Protein AF-A0A944T0Q7-F1 (afdb_monomer_lite)

Structure (mmCIF, N/CA/C/O backbone):
data_AF-A0A944T0Q7-F1
#
_entry.id   AF-A0A944T0Q7-F1
#
loop_
_atom_site.group_PDB
_atom_site.id
_atom_site.type_symbol
_atom_site.label_atom_id
_atom_site.label_alt_id
_atom_site.label_comp_id
_atom_site.label_asym_id
_atom_site.label_entity_id
_atom_site.label_seq_id
_atom_site.pdbx_PDB_ins_code
_atom_site.Cartn_x
_atom_site.Cartn_y
_atom_site.Cartn_z
_atom_site.occupancy
_atom_site.B_iso_or_equiv
_atom_site.auth_seq_id
_atom_site.auth_comp_id
_atom_site.auth_asym_id
_atom_site.auth_atom_id
_atom_site.pdbx_PDB_model_num
ATOM 1 N N . MET A 1 1 ? 83.595 -17.397 -26.410 1.00 48.62 1 MET A N 1
ATOM 2 C CA . MET A 1 1 ? 82.614 -16.304 -26.219 1.00 48.62 1 MET A CA 1
ATOM 3 C C . MET A 1 1 ? 81.218 -16.903 -26.305 1.00 48.62 1 MET A C 1
ATOM 5 O O . MET A 1 1 ? 80.927 -17.501 -27.337 1.00 48.62 1 MET A O 1
ATOM 9 N N . PRO A 1 2 ? 80.392 -16.837 -25.248 1.00 45.91 2 PRO A N 1
ATOM 10 C CA . PRO A 1 2 ? 79.022 -17.331 -25.300 1.00 45.91 2 PRO A CA 1
ATOM 11 C C . PRO A 1 2 ? 78.144 -16.308 -26.036 1.00 45.91 2 PRO A C 1
ATOM 13 O O . PRO A 1 2 ? 78.303 -15.101 -25.851 1.00 45.91 2 PRO A O 1
ATOM 16 N N . LYS A 1 3 ? 77.246 -16.779 -26.905 1.00 48.72 3 LYS A N 1
ATOM 17 C CA . LYS A 1 3 ? 76.225 -15.931 -27.532 1.00 48.72 3 LYS A CA 1
ATOM 18 C C . LYS A 1 3 ? 75.189 -15.582 -26.461 1.00 48.72 3 LYS A C 1
ATOM 20 O O . LYS A 1 3 ? 74.617 -16.479 -25.855 1.00 48.72 3 LYS A O 1
ATOM 25 N N . SER A 1 4 ? 75.010 -14.290 -26.201 1.00 51.34 4 SER A N 1
ATOM 26 C CA . SER A 1 4 ? 73.971 -13.767 -25.310 1.00 51.34 4 SER A CA 1
ATOM 27 C C . SER A 1 4 ? 72.595 -14.042 -25.925 1.00 51.34 4 SER A C 1
ATOM 29 O O . SER A 1 4 ? 72.313 -13.567 -27.026 1.00 51.34 4 SER A O 1
ATOM 31 N N . ASP A 1 5 ? 71.771 -14.837 -25.239 1.00 52.72 5 ASP A N 1
ATOM 32 C CA . ASP A 1 5 ? 70.380 -15.125 -25.603 1.00 52.72 5 ASP A CA 1
ATOM 33 C C . ASP A 1 5 ? 69.532 -13.849 -25.485 1.00 52.72 5 ASP A C 1
ATOM 35 O O . ASP A 1 5 ? 69.007 -13.507 -24.425 1.00 52.72 5 ASP A O 1
ATOM 39 N N . GLN A 1 6 ? 69.370 -13.135 -26.601 1.00 53.97 6 GLN A N 1
ATOM 40 C CA . GLN A 1 6 ? 68.514 -11.945 -26.693 1.00 53.97 6 GLN A CA 1
ATOM 41 C C . GLN A 1 6 ? 67.007 -12.260 -26.632 1.00 53.97 6 GLN A C 1
ATOM 43 O O . GLN A 1 6 ? 66.190 -11.345 -26.594 1.00 53.97 6 GLN A O 1
ATOM 48 N N . ASN A 1 7 ? 66.616 -13.535 -26.551 1.00 47.91 7 ASN A N 1
ATOM 49 C CA . ASN A 1 7 ? 65.210 -13.948 -26.508 1.00 47.91 7 ASN A CA 1
ATOM 50 C C . ASN A 1 7 ? 64.547 -13.826 -25.126 1.00 47.91 7 ASN A C 1
ATOM 52 O O . ASN A 1 7 ? 63.371 -14.148 -24.989 1.00 47.91 7 ASN A O 1
ATOM 56 N N . LYS A 1 8 ? 65.260 -13.358 -24.094 1.00 45.41 8 LYS A N 1
ATOM 57 C CA . LYS A 1 8 ? 64.737 -13.314 -22.715 1.00 45.41 8 LYS A CA 1
ATOM 58 C C . LYS A 1 8 ? 64.265 -11.936 -22.236 1.00 45.41 8 LYS A C 1
ATOM 60 O O . LYS A 1 8 ? 64.121 -11.731 -21.036 1.00 45.41 8 LYS A O 1
ATOM 65 N N . LEU A 1 9 ? 64.036 -10.994 -23.154 1.00 49.69 9 LEU A N 1
ATOM 66 C CA . LEU A 1 9 ? 63.671 -9.604 -22.832 1.00 49.69 9 LEU A CA 1
ATOM 67 C C . LEU A 1 9 ? 62.324 -9.148 -23.421 1.00 49.69 9 LEU A C 1
ATOM 69 O O . LEU A 1 9 ? 62.055 -7.953 -23.487 1.00 49.69 9 LEU A O 1
ATOM 73 N N . SER A 1 10 ? 61.458 -10.083 -23.824 1.00 53.88 10 SER A N 1
ATOM 74 C CA . SER A 1 10 ? 60.125 -9.774 -24.364 1.00 53.88 10 SER A CA 1
ATOM 75 C C . SER A 1 10 ? 59.031 -10.622 -23.713 1.00 53.88 10 SER A C 1
ATOM 77 O O . SER A 1 10 ? 58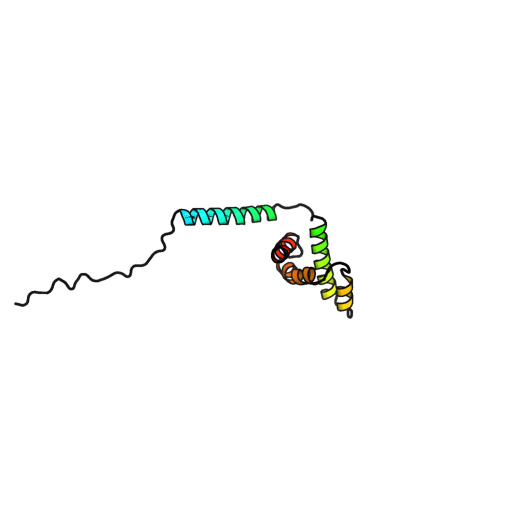.308 -11.359 -24.369 1.00 53.88 10 SER A O 1
ATOM 79 N N . SER A 1 11 ? 58.920 -10.554 -22.389 1.00 50.59 11 SER A N 1
ATOM 80 C CA . SER A 1 11 ? 57.744 -11.092 -21.696 1.00 50.59 11 SER A CA 1
ATOM 81 C C . SER A 1 11 ? 57.457 -10.316 -20.415 1.00 50.59 11 SER A C 1
ATOM 83 O O . SER A 1 11 ? 57.272 -10.892 -19.348 1.00 50.59 11 SER A O 1
ATOM 85 N N . ASN A 1 12 ? 57.430 -8.987 -20.511 1.00 52.88 12 ASN A N 1
ATOM 86 C CA . ASN A 1 12 ? 56.620 -8.210 -19.582 1.00 52.88 12 ASN A CA 1
ATOM 87 C C . ASN A 1 12 ? 55.213 -8.165 -20.182 1.00 52.88 12 ASN A C 1
ATOM 89 O O . ASN A 1 12 ? 54.828 -7.176 -20.803 1.00 52.88 12 ASN A O 1
ATOM 93 N N . GLU A 1 13 ? 54.480 -9.277 -20.069 1.00 55.41 13 GLU A N 1
ATOM 94 C CA . GLU A 1 13 ? 53.039 -9.272 -20.301 1.00 55.41 13 GLU A CA 1
ATOM 95 C C . GLU A 1 13 ? 52.419 -8.376 -19.228 1.00 55.41 13 GLU A C 1
ATOM 97 O O . GLU A 1 13 ? 52.286 -8.749 -18.063 1.00 55.41 13 GLU A O 1
ATOM 102 N N . LEU A 1 14 ? 52.117 -7.136 -19.614 1.00 59.59 14 LEU A N 1
ATOM 103 C CA . LEU A 1 14 ? 51.288 -6.252 -18.814 1.00 59.59 14 LEU A CA 1
ATOM 104 C C . LEU A 1 14 ? 49.950 -6.982 -18.606 1.00 59.59 14 LEU A C 1
ATOM 106 O O . LEU A 1 14 ? 49.377 -7.439 -19.600 1.00 59.59 14 LEU A O 1
ATOM 110 N N . PRO A 1 15 ? 49.448 -7.134 -17.366 1.00 56.00 15 PRO A N 1
ATOM 111 C CA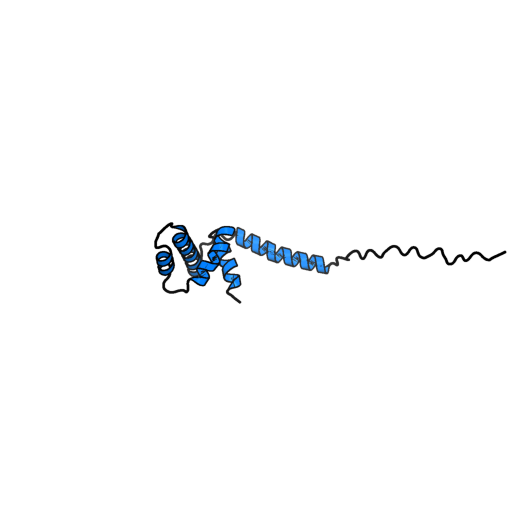 . PRO A 1 15 ? 48.184 -7.817 -17.143 1.00 56.00 15 PRO A CA 1
ATOM 112 C C . PRO A 1 15 ? 47.117 -7.133 -17.995 1.00 56.00 15 PRO A C 1
ATOM 114 O O . PRO A 1 15 ? 46.934 -5.917 -17.902 1.00 56.00 15 PRO A O 1
ATOM 117 N N . ASN A 1 16 ? 46.457 -7.913 -18.856 1.00 61.38 16 ASN A N 1
ATOM 118 C CA . ASN A 1 16 ? 45.306 -7.471 -19.632 1.00 61.38 16 ASN A CA 1
ATOM 119 C C . ASN A 1 16 ? 44.226 -7.019 -18.644 1.00 61.38 16 ASN A C 1
ATOM 121 O O . ASN A 1 16 ? 43.404 -7.809 -18.184 1.00 61.38 16 ASN A O 1
ATOM 125 N N . LEU A 1 17 ? 44.248 -5.735 -18.293 1.00 60.59 17 LEU A N 1
ATOM 126 C CA . LEU A 1 17 ? 43.134 -5.049 -17.670 1.00 60.59 17 LEU A CA 1
ATOM 127 C C . LEU A 1 17 ? 42.012 -5.073 -18.705 1.00 60.59 17 LEU A C 1
ATOM 129 O O . LEU A 1 17 ? 41.952 -4.231 -19.599 1.00 60.59 17 LEU A O 1
ATOM 133 N N . THR A 1 18 ? 41.146 -6.081 -18.621 1.00 62.44 18 THR A N 1
ATOM 134 C CA . THR A 1 18 ? 39.880 -6.125 -19.350 1.00 62.44 18 THR A CA 1
ATOM 135 C C . THR A 1 18 ? 39.010 -4.988 -18.838 1.00 62.44 18 THR A C 1
ATOM 137 O O . THR A 1 18 ? 38.203 -5.157 -17.927 1.00 62.44 18 THR A O 1
ATOM 140 N N . VAL A 1 19 ? 39.212 -3.799 -19.401 1.00 65.75 19 VAL A N 1
ATOM 141 C CA . VAL A 1 19 ? 38.318 -2.666 -19.201 1.00 65.75 19 VAL A CA 1
ATOM 142 C C . VAL A 1 19 ? 36.994 -3.040 -19.870 1.00 65.75 19 VAL A C 1
ATOM 144 O O . VAL A 1 19 ? 36.996 -3.342 -21.068 1.00 65.75 19 VAL A O 1
ATOM 147 N N . PRO A 1 20 ? 35.867 -3.075 -19.138 1.00 69.44 20 PRO A N 1
ATOM 148 C CA . PRO A 1 20 ? 34.583 -3.409 -19.733 1.00 69.44 20 PRO A CA 1
ATOM 149 C C . PRO A 1 20 ? 34.269 -2.404 -20.845 1.00 69.44 20 PRO A C 1
ATOM 151 O O . PRO A 1 20 ? 34.144 -1.201 -20.615 1.00 69.44 20 PRO A O 1
ATOM 154 N N . ARG A 1 21 ? 34.172 -2.898 -22.082 1.00 71.44 21 ARG A N 1
ATOM 155 C CA . ARG A 1 21 ? 33.851 -2.075 -23.248 1.00 71.44 21 ARG A CA 1
ATOM 156 C C . ARG A 1 21 ? 32.347 -1.825 -23.268 1.00 71.44 21 ARG A C 1
ATOM 158 O O . ARG A 1 21 ? 31.592 -2.613 -23.829 1.00 71.44 21 ARG A O 1
ATOM 165 N N . ILE A 1 22 ? 31.913 -0.720 -22.668 1.00 77.19 22 ILE A N 1
ATOM 166 C CA . ILE A 1 22 ? 30.533 -0.244 -22.794 1.00 77.19 22 ILE A CA 1
ATOM 167 C C . ILE A 1 22 ? 30.263 0.115 -24.267 1.00 77.19 22 ILE A C 1
ATOM 169 O O . ILE A 1 22 ? 30.759 1.108 -24.795 1.00 77.19 22 ILE A O 1
ATOM 173 N N . GLY A 1 23 ? 29.516 -0.746 -24.961 1.00 83.06 23 GLY A N 1
ATOM 174 C CA . GLY A 1 23 ? 29.014 -0.510 -26.313 1.00 83.06 23 GLY A CA 1
ATOM 175 C C . GLY A 1 23 ? 27.761 0.374 -26.351 1.00 83.06 23 GLY A C 1
ATOM 176 O O . GLY A 1 23 ? 27.064 0.544 -25.353 1.00 83.06 23 GLY A O 1
ATOM 177 N N . SER A 1 24 ? 27.432 0.893 -27.538 1.00 87.06 24 SER A N 1
ATOM 178 C CA . SER A 1 24 ? 26.251 1.742 -27.793 1.00 87.06 24 SER A CA 1
ATOM 179 C C . SER A 1 24 ? 24.923 1.115 -27.347 1.00 87.06 24 SER A C 1
ATOM 181 O O . SER A 1 24 ? 24.026 1.824 -26.898 1.00 87.06 24 SER A O 1
ATOM 183 N N . HIS A 1 25 ? 24.806 -0.212 -27.409 1.00 90.69 25 HIS A N 1
ATOM 184 C CA . HIS A 1 25 ? 23.621 -0.939 -26.954 1.00 90.69 25 HIS A CA 1
ATOM 185 C C . HIS A 1 25 ? 23.382 -0.805 -25.441 1.00 90.69 25 HIS A C 1
ATOM 187 O O . HIS A 1 25 ? 22.232 -0.715 -25.025 1.00 90.69 25 HIS A O 1
ATOM 193 N N . HIS A 1 26 ? 24.431 -0.716 -24.613 1.00 91.19 26 HIS A N 1
ATOM 194 C CA . HIS A 1 26 ? 24.270 -0.477 -23.175 1.00 91.19 26 HIS A CA 1
ATOM 195 C C . HIS A 1 26 ? 23.740 0.929 -22.890 1.00 91.19 26 HIS A C 1
ATOM 197 O O . HIS A 1 26 ? 22.883 1.086 -22.026 1.00 91.19 26 HIS A O 1
ATOM 203 N N . PHE A 1 27 ? 24.189 1.939 -23.642 1.00 93.62 27 PHE A N 1
ATOM 204 C CA . PHE A 1 27 ? 23.632 3.292 -23.544 1.00 93.62 27 PHE A CA 1
ATOM 205 C C . PHE A 1 27 ? 22.163 3.330 -23.960 1.00 93.62 27 PHE A C 1
ATOM 207 O O . PHE A 1 27 ? 21.359 3.981 -23.302 1.00 93.62 27 PHE A O 1
ATOM 214 N N . PHE A 1 28 ? 21.802 2.602 -25.018 1.00 95.31 28 PHE A N 1
ATOM 215 C CA . PHE A 1 28 ? 20.414 2.492 -25.453 1.00 95.31 28 PHE A CA 1
ATOM 216 C C . PHE A 1 28 ? 19.534 1.798 -24.403 1.00 95.31 28 PHE A C 1
ATOM 218 O O . PHE A 1 28 ? 18.460 2.296 -24.077 1.00 95.31 28 PHE A O 1
ATOM 225 N N . LEU A 1 29 ? 20.010 0.700 -23.806 1.00 96.12 29 LEU A N 1
ATOM 226 C CA . LEU A 1 29 ? 19.318 0.024 -22.705 1.00 96.12 29 LEU A CA 1
ATOM 227 C C . LEU A 1 29 ? 19.154 0.940 -21.489 1.00 96.12 29 LEU A C 1
ATOM 229 O O . LEU A 1 29 ? 18.066 1.023 -20.927 1.00 96.12 29 LEU A O 1
ATOM 233 N N . LEU A 1 30 ? 20.206 1.667 -21.111 1.00 95.75 30 LEU A N 1
ATOM 234 C CA . LEU A 1 30 ? 20.145 2.640 -20.025 1.00 95.75 30 LEU A CA 1
ATOM 235 C C . LEU A 1 30 ? 19.130 3.751 -20.328 1.00 95.75 30 LEU A C 1
ATOM 237 O O . LEU A 1 30 ? 18.344 4.103 -19.455 1.00 95.75 30 LEU A O 1
ATOM 241 N N . ALA A 1 31 ? 19.092 4.257 -21.562 1.00 96.19 31 ALA A N 1
ATOM 242 C CA . ALA A 1 31 ? 18.110 5.252 -21.980 1.00 96.19 31 ALA A CA 1
ATOM 243 C C . ALA A 1 31 ? 16.673 4.720 -21.880 1.00 96.19 31 ALA A C 1
ATOM 245 O O . ALA A 1 31 ? 15.803 5.437 -21.395 1.00 96.19 31 ALA A O 1
ATOM 246 N N . ILE A 1 32 ? 16.425 3.462 -22.266 1.00 96.75 32 ILE A N 1
ATOM 247 C CA . ILE A 1 32 ? 15.110 2.820 -22.105 1.00 96.75 32 ILE A CA 1
ATOM 248 C C . ILE A 1 32 ? 14.739 2.706 -20.625 1.00 96.75 32 ILE A C 1
ATOM 250 O O . ILE A 1 32 ? 13.623 3.059 -20.253 1.00 96.75 32 ILE A O 1
ATOM 254 N N . ILE A 1 33 ? 15.660 2.243 -19.776 1.00 96.56 33 ILE A N 1
ATOM 255 C CA . ILE A 1 33 ? 15.422 2.119 -18.332 1.00 96.56 33 ILE A CA 1
ATOM 256 C C . ILE A 1 33 ? 15.079 3.490 -17.745 1.00 96.56 33 ILE A C 1
ATOM 258 O O . ILE A 1 33 ? 14.052 3.633 -17.088 1.00 96.56 33 ILE A O 1
ATOM 262 N N . LEU A 1 34 ? 15.887 4.514 -18.026 1.00 96.88 34 LEU A N 1
ATOM 263 C CA . LEU A 1 34 ? 15.644 5.872 -17.541 1.00 96.88 34 LEU A CA 1
ATOM 264 C C . LEU A 1 34 ? 14.332 6.452 -18.073 1.00 96.88 34 LEU A C 1
ATOM 266 O O . LEU A 1 34 ? 13.618 7.109 -17.322 1.00 96.88 34 LEU A O 1
ATOM 270 N N . TRP A 1 35 ? 13.993 6.192 -19.336 1.00 96.94 35 TRP A N 1
ATOM 271 C CA . TRP A 1 35 ? 12.734 6.634 -19.929 1.00 96.94 35 TRP A CA 1
ATOM 272 C C . TRP A 1 35 ? 11.529 5.997 -19.237 1.00 96.94 35 TRP A C 1
ATOM 274 O O . TRP A 1 35 ? 10.603 6.701 -18.842 1.00 96.94 35 TRP A O 1
ATOM 284 N N . ILE A 1 36 ? 11.552 4.675 -19.049 1.00 94.94 36 ILE A N 1
ATOM 285 C CA . ILE A 1 36 ? 10.454 3.944 -18.415 1.00 94.94 36 ILE A CA 1
ATOM 286 C C . ILE A 1 36 ? 10.329 4.358 -16.948 1.00 94.94 36 ILE A C 1
ATOM 288 O O . ILE A 1 36 ? 9.259 4.795 -16.531 1.00 94.94 36 ILE A O 1
ATOM 292 N N . PHE A 1 37 ? 11.402 4.263 -16.162 1.00 93.94 37 PHE A N 1
ATOM 293 C CA . PHE A 1 37 ? 11.349 4.586 -14.735 1.00 93.94 37 PHE A CA 1
ATOM 294 C C . PHE A 1 37 ? 11.078 6.071 -14.493 1.00 93.94 37 PHE A C 1
ATOM 296 O O . PHE A 1 37 ? 10.201 6.413 -13.703 1.00 93.94 37 PHE A O 1
ATOM 303 N N . GLY A 1 38 ? 11.788 6.956 -15.193 1.00 95.38 38 GLY A N 1
ATOM 304 C CA . GLY A 1 38 ? 11.622 8.400 -15.054 1.00 95.38 38 GLY A CA 1
ATOM 305 C C . GLY A 1 38 ? 10.244 8.870 -15.514 1.00 95.38 38 GLY A C 1
ATOM 306 O O . GLY A 1 38 ? 9.607 9.656 -14.820 1.00 95.38 38 GLY A O 1
ATOM 307 N N . GLY A 1 39 ? 9.748 8.346 -16.638 1.00 94.88 39 GLY A N 1
ATOM 308 C CA . GLY A 1 39 ? 8.416 8.667 -17.146 1.00 94.88 39 GLY A CA 1
ATOM 309 C C . GLY A 1 39 ? 7.304 8.250 -16.184 1.00 94.88 39 GLY A C 1
ATOM 310 O O . GLY A 1 39 ? 6.417 9.054 -15.909 1.00 94.88 39 GLY A O 1
ATOM 311 N N . ASN A 1 40 ? 7.377 7.036 -15.624 1.00 89.69 40 ASN A N 1
ATOM 312 C CA . ASN A 1 40 ? 6.408 6.569 -14.627 1.00 89.69 40 ASN A CA 1
ATOM 313 C C . ASN A 1 40 ? 6.492 7.374 -13.324 1.00 89.69 40 ASN A C 1
ATOM 315 O O . ASN A 1 40 ? 5.457 7.736 -12.772 1.00 89.69 40 ASN A O 1
ATOM 319 N N . LEU A 1 41 ? 7.700 7.715 -12.861 1.00 88.81 41 LEU A N 1
ATOM 320 C CA . LEU A 1 41 ? 7.876 8.537 -11.664 1.00 88.81 41 LEU A CA 1
ATOM 321 C C . LEU A 1 41 ? 7.259 9.930 -11.840 1.00 88.81 41 LEU A C 1
ATOM 323 O O . LEU A 1 41 ? 6.542 10.396 -10.962 1.00 88.81 41 LEU A O 1
ATOM 327 N N . ILE A 1 42 ? 7.499 10.582 -12.982 1.00 93.25 42 ILE A N 1
ATOM 328 C CA . ILE A 1 42 ? 6.882 11.877 -13.300 1.00 93.25 42 ILE A CA 1
ATOM 329 C C . ILE A 1 42 ? 5.357 11.745 -13.349 1.00 93.25 42 ILE A C 1
ATOM 331 O O . ILE A 1 42 ? 4.660 12.607 -12.825 1.00 93.25 42 ILE A O 1
ATOM 335 N N . TRP A 1 43 ? 4.837 10.667 -13.942 1.00 88.94 43 TRP A N 1
ATOM 336 C CA . TRP A 1 43 ? 3.398 10.407 -13.987 1.00 88.94 43 TRP A CA 1
ATOM 337 C C . TRP A 1 43 ? 2.776 10.296 -12.596 1.00 88.94 43 TRP A C 1
ATOM 339 O O . TRP A 1 43 ? 1.768 10.946 -12.349 1.00 88.94 43 TRP A O 1
ATOM 349 N N . ILE A 1 44 ? 3.397 9.534 -11.692 1.00 83.75 44 ILE A N 1
ATOM 350 C CA . ILE A 1 44 ? 2.954 9.395 -10.298 1.00 83.75 44 ILE A CA 1
ATOM 351 C C . ILE A 1 44 ? 2.981 10.755 -9.590 1.00 83.75 44 ILE A C 1
ATOM 353 O O . ILE A 1 44 ? 1.999 11.156 -8.978 1.00 83.75 44 ILE A O 1
ATOM 357 N N . LEU A 1 45 ? 4.072 11.516 -9.734 1.00 85.56 45 LEU A N 1
ATOM 358 C CA . LEU A 1 45 ? 4.214 12.831 -9.096 1.00 85.56 45 LEU A CA 1
ATOM 359 C C . LEU A 1 45 ? 3.191 13.866 -9.585 1.00 85.56 45 LEU A C 1
ATOM 361 O O . LEU A 1 45 ? 2.885 14.813 -8.861 1.00 85.56 45 LEU A O 1
ATOM 365 N N . LEU A 1 46 ? 2.702 13.724 -10.817 1.00 90.81 46 LEU A N 1
ATOM 366 C CA . LEU A 1 46 ? 1.712 14.620 -11.412 1.00 90.81 46 LEU A CA 1
ATOM 367 C C . LEU A 1 46 ? 0.270 14.116 -11.256 1.00 90.81 46 LEU A C 1
ATOM 369 O O . LEU A 1 46 ? -0.659 14.847 -11.614 1.00 90.81 46 LEU A O 1
ATOM 373 N N . ASP A 1 47 ? 0.055 12.900 -10.747 1.00 85.62 47 ASP A N 1
ATOM 374 C CA . ASP A 1 47 ? -1.284 12.344 -10.593 1.00 85.62 47 ASP A CA 1
ATOM 375 C C . ASP A 1 47 ? -1.989 12.937 -9.367 1.00 85.62 47 ASP A C 1
ATOM 377 O O . ASP A 1 47 ? -1.751 12.561 -8.224 1.00 85.62 47 ASP A O 1
ATOM 381 N N . ILE A 1 48 ? -2.883 13.892 -9.621 1.00 84.56 48 ILE A N 1
ATOM 382 C CA . ILE A 1 48 ? -3.700 14.562 -8.597 1.00 84.56 48 ILE A CA 1
ATOM 383 C C . ILE A 1 48 ? -5.147 14.055 -8.567 1.00 84.56 48 ILE A C 1
ATOM 385 O O . ILE A 1 48 ? -6.020 14.685 -7.964 1.00 84.56 48 ILE A O 1
ATOM 389 N N . ARG A 1 49 ? -5.450 12.970 -9.286 1.00 84.56 49 ARG A N 1
ATOM 390 C CA . ARG A 1 49 ? -6.820 12.458 -9.370 1.00 84.56 49 ARG A CA 1
ATOM 391 C C . ARG A 1 49 ? -7.231 11.841 -8.031 1.00 84.56 49 ARG A C 1
ATOM 393 O O . ARG A 1 49 ? -6.409 11.221 -7.359 1.00 84.56 49 ARG A O 1
ATOM 400 N N . PRO A 1 50 ? -8.510 11.968 -7.638 1.00 82.44 50 PRO A N 1
ATOM 401 C CA . PRO A 1 50 ? -9.004 11.231 -6.489 1.00 82.44 50 PRO A CA 1
ATOM 402 C C . PRO A 1 50 ? -8.918 9.716 -6.751 1.00 82.44 50 PRO A C 1
ATOM 404 O O . PRO A 1 50 ? -8.992 9.292 -7.911 1.00 82.44 50 PRO A O 1
ATOM 407 N N . PRO A 1 51 ? -8.817 8.898 -5.686 1.00 83.62 51 PRO A N 1
ATOM 408 C CA . PRO A 1 51 ? -8.869 7.449 -5.808 1.00 83.62 51 PRO A CA 1
ATOM 409 C C . PRO A 1 51 ? -10.071 6.996 -6.628 1.00 83.62 51 PRO A C 1
ATOM 411 O O . PRO A 1 51 ? -11.185 7.490 -6.431 1.00 83.62 51 PRO A O 1
ATOM 414 N N . SER A 1 52 ? -9.881 5.975 -7.466 1.00 87.44 52 SER A N 1
ATOM 415 C CA . SER A 1 52 ? -11.035 5.186 -7.898 1.00 87.44 52 SER A CA 1
ATOM 416 C C . SER A 1 52 ? -11.682 4.511 -6.683 1.00 87.44 52 SER A C 1
ATOM 418 O O . SER A 1 52 ? -11.023 4.283 -5.667 1.00 87.44 52 SER A O 1
ATOM 420 N N . TYR A 1 53 ? -12.977 4.203 -6.780 1.00 87.94 53 TYR A N 1
ATOM 421 C CA . TYR A 1 53 ? -13.755 3.684 -5.650 1.00 87.94 53 TYR A CA 1
ATOM 422 C C . TYR A 1 53 ? -13.081 2.489 -4.959 1.00 87.94 53 TYR A C 1
ATOM 424 O O . TYR A 1 53 ? -12.895 2.506 -3.745 1.00 87.94 53 TYR A O 1
ATOM 432 N N . ASP A 1 54 ? -12.661 1.495 -5.740 1.00 88.00 54 ASP A N 1
ATOM 433 C CA . ASP A 1 54 ? -12.039 0.275 -5.226 1.00 88.00 54 ASP A CA 1
ATOM 434 C C . ASP A 1 54 ? -10.694 0.563 -4.535 1.00 88.00 54 ASP A C 1
ATOM 436 O O . ASP A 1 54 ? -10.482 0.196 -3.380 1.00 88.00 54 ASP A O 1
ATOM 440 N N . GLN A 1 55 ? -9.819 1.335 -5.185 1.00 86.56 55 GLN A N 1
ATOM 441 C CA . GLN A 1 55 ? -8.522 1.721 -4.620 1.00 86.56 55 GLN A CA 1
ATOM 442 C C . GLN A 1 55 ? -8.674 2.505 -3.310 1.00 86.56 55 GLN A C 1
ATOM 444 O O . GLN A 1 55 ? -7.982 2.221 -2.332 1.00 86.56 55 GLN A O 1
ATOM 449 N N . GLY A 1 56 ? -9.597 3.470 -3.278 1.00 88.94 56 GLY A N 1
ATOM 450 C CA . GLY A 1 56 ? -9.887 4.258 -2.083 1.00 88.94 56 GLY A CA 1
ATOM 451 C C . GLY A 1 56 ? -10.443 3.401 -0.949 1.00 88.94 56 GLY A C 1
ATOM 452 O O . GLY A 1 56 ? -10.015 3.547 0.193 1.00 88.94 56 GLY A O 1
ATOM 453 N N . LEU A 1 57 ? -11.340 2.462 -1.261 1.00 90.62 57 LEU A N 1
ATOM 454 C CA . LEU A 1 57 ? -11.915 1.539 -0.286 1.00 90.62 57 LEU A CA 1
ATOM 455 C C . LEU A 1 57 ? -10.855 0.610 0.320 1.00 90.62 57 LEU A C 1
ATOM 457 O O . LEU A 1 57 ? -10.834 0.405 1.534 1.00 90.62 57 LEU A O 1
ATOM 461 N N . HIS A 1 58 ? -9.955 0.065 -0.499 1.00 90.88 58 HIS A N 1
ATOM 462 C CA . HIS A 1 58 ? -8.858 -0.770 -0.013 1.00 90.88 58 HIS A CA 1
ATOM 463 C C . HIS A 1 58 ? -7.880 0.020 0.865 1.00 90.88 58 HIS A C 1
ATOM 465 O O . HIS A 1 58 ? -7.521 -0.460 1.939 1.00 90.88 58 HIS A O 1
ATOM 471 N N . LEU A 1 59 ? -7.518 1.244 0.472 1.00 91.31 59 LEU A N 1
ATOM 472 C CA . LEU A 1 59 ? -6.673 2.117 1.288 1.00 91.31 59 LEU A CA 1
ATOM 473 C C . LEU A 1 59 ? -7.338 2.470 2.629 1.00 91.31 59 LEU A C 1
ATOM 475 O O . LEU A 1 59 ? -6.700 2.381 3.678 1.00 91.31 59 LEU A O 1
ATOM 479 N N . PHE A 1 60 ? -8.628 2.815 2.604 1.00 92.69 60 PHE A N 1
ATOM 480 C CA . PHE A 1 60 ? -9.412 3.131 3.799 1.00 92.69 60 PHE A CA 1
ATOM 481 C C . PHE A 1 60 ? -9.485 1.949 4.771 1.00 92.69 60 PHE A C 1
ATOM 483 O O . PHE A 1 60 ? -9.242 2.109 5.963 1.00 92.69 60 PHE A O 1
ATOM 490 N N . ARG A 1 61 ? -9.734 0.735 4.270 1.00 94.12 61 ARG A N 1
ATOM 491 C CA . ARG A 1 61 ? -9.725 -0.479 5.099 1.00 94.12 61 ARG A CA 1
ATOM 492 C C . ARG A 1 61 ? -8.357 -0.728 5.726 1.00 94.12 61 ARG A C 1
ATOM 494 O O . ARG A 1 61 ? -8.290 -0.998 6.918 1.00 94.12 61 ARG A O 1
ATOM 501 N N . THR A 1 62 ? -7.271 -0.597 4.963 1.00 94.69 62 THR A N 1
ATOM 502 C CA . THR A 1 62 ? -5.901 -0.709 5.496 1.00 94.69 62 THR A CA 1
ATOM 503 C C . THR A 1 62 ? -5.648 0.299 6.619 1.00 94.69 62 THR A C 1
ATOM 505 O O . THR A 1 62 ? -5.046 -0.063 7.629 1.00 94.69 62 THR A O 1
ATOM 508 N N . PHE A 1 63 ? -6.143 1.533 6.487 1.00 95.38 63 PHE A N 1
ATOM 509 C CA . PHE A 1 63 ? -6.086 2.527 7.559 1.00 95.38 63 PHE A CA 1
ATOM 510 C C . PHE A 1 63 ? -6.894 2.105 8.794 1.00 95.38 63 PHE A C 1
ATOM 512 O O . PHE A 1 63 ? -6.350 2.124 9.892 1.00 95.38 63 PHE A O 1
ATOM 519 N N . ASN A 1 64 ? -8.132 1.637 8.633 1.00 95.75 64 ASN A N 1
ATOM 520 C CA . ASN A 1 64 ? -8.961 1.192 9.761 1.00 95.75 64 ASN A CA 1
ATOM 521 C C . ASN A 1 64 ? -8.361 -0.014 10.494 1.00 95.75 64 ASN A C 1
ATOM 523 O O . ASN A 1 64 ? -8.417 -0.084 11.715 1.00 95.75 64 ASN A O 1
ATOM 527 N N . TYR A 1 65 ? -7.750 -0.959 9.772 1.00 96.44 65 TYR A N 1
ATOM 528 C CA . TYR A 1 65 ? -7.014 -2.060 10.398 1.00 96.44 65 TYR A CA 1
ATOM 529 C C . TYR A 1 65 ? -5.820 -1.558 11.211 1.00 96.44 65 TYR A C 1
ATOM 531 O O . TYR A 1 65 ? -5.554 -2.071 12.298 1.00 96.44 65 TYR A O 1
ATOM 539 N N . TRP A 1 66 ? -5.100 -0.556 10.700 1.00 96.50 66 TRP A N 1
ATOM 540 C CA . TRP A 1 66 ? -4.030 0.087 11.453 1.00 96.50 66 TRP A CA 1
ATOM 541 C C . TRP A 1 66 ? -4.562 0.804 12.698 1.00 96.50 66 TRP A C 1
ATOM 543 O O . TRP A 1 66 ? -3.995 0.638 13.776 1.00 96.50 66 TRP A O 1
ATOM 553 N N . GLU A 1 67 ? -5.660 1.548 12.581 1.00 96.12 67 GLU A N 1
ATOM 554 C CA . GLU A 1 67 ? -6.309 2.225 13.705 1.00 96.12 67 GLU A CA 1
ATOM 555 C C . GLU A 1 67 ? -6.785 1.223 14.763 1.00 96.12 67 GLU A C 1
ATOM 557 O O . GLU A 1 67 ? -6.448 1.378 15.931 1.00 96.12 67 GLU A O 1
ATOM 562 N N . ALA A 1 68 ? -7.455 0.137 14.368 1.00 95.81 68 ALA A N 1
ATOM 563 C CA . ALA A 1 68 ? -7.887 -0.919 15.283 1.00 95.81 68 ALA A CA 1
ATOM 564 C C . ALA A 1 68 ? -6.700 -1.523 16.056 1.00 95.81 68 ALA A C 1
ATOM 566 O O . ALA A 1 68 ? -6.761 -1.649 17.280 1.00 95.81 68 ALA A O 1
ATOM 567 N N . MET A 1 69 ? -5.584 -1.806 15.368 1.00 94.56 69 MET A N 1
ATOM 568 C CA . MET A 1 69 ? -4.346 -2.303 15.988 1.00 94.56 69 MET A CA 1
ATOM 569 C C . MET A 1 69 ? -3.642 -1.291 16.896 1.00 94.56 69 MET A C 1
ATOM 571 O O . MET A 1 69 ? -2.996 -1.691 17.862 1.00 94.56 69 MET A O 1
ATOM 575 N N . SER A 1 70 ? -3.712 0.002 16.576 1.00 95.31 70 SER A N 1
ATOM 576 C CA . SER A 1 70 ? -2.986 1.064 17.288 1.00 95.31 70 SER A CA 1
ATOM 577 C C . SER A 1 70 ? -3.853 1.875 18.257 1.00 95.31 70 SER A C 1
ATOM 579 O O . SER A 1 70 ? -3.349 2.785 18.912 1.00 95.31 70 SER A O 1
ATOM 581 N N . SER A 1 71 ? -5.131 1.516 18.397 1.00 94.38 71 SER A N 1
ATOM 582 C CA . SER A 1 71 ? -6.131 2.209 19.220 1.00 94.38 71 SER A CA 1
ATOM 583 C C . SER A 1 71 ? -5.824 2.211 20.721 1.00 94.38 71 SER A C 1
ATOM 585 O O . SER A 1 71 ? -6.296 3.085 21.445 1.00 94.38 71 SER A O 1
ATOM 587 N N . GLY A 1 72 ? -5.063 1.224 21.207 1.00 94.38 72 GLY A N 1
ATOM 588 C CA . GLY A 1 72 ? -4.887 0.978 22.641 1.00 94.38 72 GLY A CA 1
ATOM 589 C C . GLY A 1 72 ? -6.100 0.325 23.319 1.00 94.38 72 GLY A C 1
ATOM 590 O O . GLY A 1 72 ? -6.118 0.229 24.543 1.00 94.38 72 GLY A O 1
ATOM 591 N N . SER A 1 73 ? -7.096 -0.121 22.543 1.00 95.00 73 SER A N 1
ATOM 592 C CA . SER A 1 73 ? -8.259 -0.880 23.019 1.00 95.00 73 SER A CA 1
ATOM 593 C C . SER A 1 73 ? -7.835 -2.213 23.649 1.00 95.00 73 SER A C 1
ATOM 595 O O . SER A 1 73 ? -7.001 -2.932 23.095 1.00 95.00 73 SER A O 1
ATOM 597 N N . GLU A 1 74 ? -8.427 -2.584 24.789 1.00 95.50 74 GLU A N 1
ATOM 598 C CA . GLU A 1 74 ? -8.246 -3.926 25.374 1.00 95.50 74 GLU A CA 1
ATOM 599 C C . GLU A 1 74 ? -8.820 -5.020 24.455 1.00 95.50 74 GLU A C 1
ATOM 601 O O . GLU A 1 74 ? -8.297 -6.135 24.397 1.00 95.50 74 GLU A O 1
ATOM 606 N N . ASP A 1 75 ? -9.833 -4.662 23.664 1.00 95.06 75 ASP A N 1
ATOM 607 C CA . ASP A 1 75 ? -10.528 -5.520 22.707 1.00 95.06 75 ASP A CA 1
ATOM 608 C C . ASP A 1 75 ? -10.061 -5.297 21.257 1.00 95.06 75 ASP 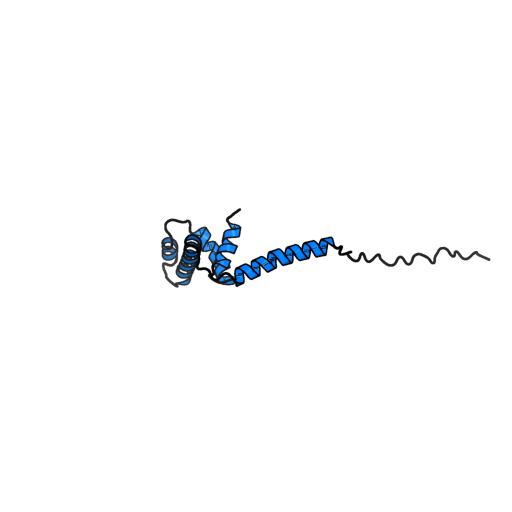A C 1
ATOM 610 O O . ASP A 1 75 ? -10.771 -5.645 20.315 1.00 95.06 75 ASP A O 1
ATOM 614 N N . TRP A 1 76 ? -8.836 -4.791 21.056 1.00 91.56 76 TRP A N 1
ATOM 615 C CA . TRP A 1 76 ? -8.257 -4.489 19.734 1.00 91.56 76 TRP A CA 1
ATOM 616 C C . TRP A 1 76 ? -8.407 -5.626 18.709 1.00 91.56 76 TRP A C 1
ATOM 618 O O . TRP A 1 76 ? -8.541 -5.396 17.508 1.00 91.56 76 TRP A O 1
ATOM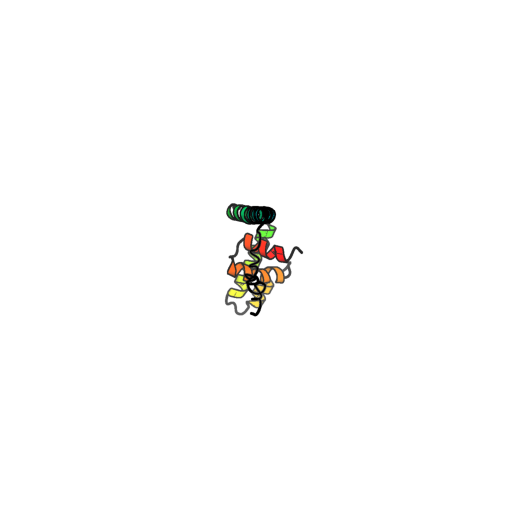 628 N N . TRP A 1 77 ? -8.381 -6.878 19.167 1.00 90.62 77 TRP A N 1
ATOM 629 C CA . TRP A 1 77 ? -8.532 -8.050 18.311 1.00 90.62 77 TRP A CA 1
ATOM 630 C C . TRP A 1 77 ? -9.964 -8.184 17.773 1.00 90.62 77 TRP A C 1
ATOM 632 O O . TRP A 1 77 ? -10.141 -8.564 16.617 1.00 90.62 77 TRP A O 1
ATOM 642 N N . GLN A 1 78 ? -10.980 -7.844 18.575 1.00 93.62 78 GLN A N 1
ATOM 643 C CA . GLN A 1 78 ? -12.373 -7.772 18.126 1.00 93.62 78 GLN A CA 1
ATOM 644 C C . GLN A 1 78 ? -12.543 -6.606 17.161 1.00 93.62 78 GLN A C 1
ATOM 646 O O . GLN A 1 78 ? -13.185 -6.760 16.125 1.00 93.62 78 GLN A O 1
ATOM 651 N N . ASP A 1 79 ? -11.917 -5.469 17.468 1.00 93.94 79 ASP A N 1
ATOM 652 C CA . ASP A 1 79 ? -11.950 -4.283 16.614 1.00 93.94 79 ASP A CA 1
ATOM 653 C C . ASP A 1 79 ? -11.402 -4.606 15.216 1.00 93.94 79 ASP A C 1
ATOM 655 O O . ASP A 1 79 ? -12.057 -4.298 14.223 1.00 93.94 79 ASP A O 1
ATOM 659 N N . ILE A 1 80 ? -10.284 -5.341 15.122 1.00 93.56 80 ILE A N 1
ATOM 660 C CA . ILE A 1 80 ? -9.740 -5.857 13.852 1.00 93.56 80 ILE A CA 1
ATOM 661 C C . ILE A 1 80 ? -10.743 -6.751 13.125 1.00 93.56 80 ILE A C 1
ATOM 663 O O . ILE A 1 80 ? -10.961 -6.572 11.928 1.00 93.56 80 ILE A O 1
ATOM 667 N N . LEU A 1 81 ? -11.342 -7.724 13.818 1.00 91.81 81 LEU A N 1
ATOM 668 C CA . LEU A 1 81 ? -12.296 -8.653 13.203 1.00 91.81 81 LEU A CA 1
ATOM 669 C C . LEU A 1 81 ? -13.562 -7.948 12.694 1.00 91.81 81 LEU A C 1
ATOM 671 O O . LEU A 1 81 ? -14.233 -8.473 11.807 1.00 91.81 81 LEU A O 1
ATOM 675 N N . ASN A 1 82 ? -13.863 -6.760 13.219 1.00 93.06 82 ASN A N 1
ATOM 676 C CA . ASN A 1 82 ? -15.022 -5.957 12.846 1.00 93.06 82 ASN A CA 1
ATOM 677 C C . ASN A 1 82 ? -14.736 -4.903 11.760 1.00 93.06 82 ASN A C 1
ATOM 679 O O . ASN A 1 82 ? -15.684 -4.271 11.294 1.00 93.06 82 ASN A O 1
ATOM 683 N N . VAL A 1 83 ? -13.481 -4.707 11.326 1.00 95.00 83 VAL A N 1
ATOM 684 C CA . VAL A 1 83 ? -13.138 -3.682 10.316 1.00 95.00 83 VAL A CA 1
ATOM 685 C C . VAL A 1 83 ? -13.824 -3.939 8.975 1.00 95.00 83 VAL A C 1
ATOM 687 O O . VAL A 1 83 ? -14.349 -3.011 8.362 1.00 95.00 83 VAL A O 1
ATOM 690 N N . GLU A 1 84 ? -13.793 -5.177 8.484 1.00 91.25 84 GLU A N 1
ATOM 691 C CA . GLU A 1 84 ? -14.385 -5.527 7.195 1.00 91.25 84 GLU A CA 1
ATOM 692 C C . GLU A 1 84 ? -14.928 -6.965 7.212 1.00 91.25 84 GLU A C 1
ATOM 694 O O . GLU A 1 84 ? -14.138 -7.908 7.249 1.00 91.25 84 GLU A O 1
ATOM 699 N N . PRO A 1 85 ? -16.257 -7.158 7.140 1.00 86.44 85 PRO A N 1
ATOM 700 C CA . PRO A 1 85 ? -16.858 -8.487 7.217 1.00 86.44 85 PRO A CA 1
ATOM 701 C C . PRO A 1 85 ? -16.862 -9.258 5.886 1.00 86.44 85 PRO A C 1
ATOM 703 O O . PRO A 1 85 ? -17.070 -10.470 5.901 1.00 86.44 85 PRO A O 1
ATOM 706 N N . PHE A 1 86 ? -16.688 -8.599 4.731 1.00 87.12 86 PHE A N 1
ATOM 707 C CA . PHE A 1 86 ? -16.817 -9.248 3.419 1.00 87.12 86 PHE A CA 1
ATOM 708 C C . PHE A 1 86 ? -15.490 -9.778 2.858 1.00 87.12 86 PHE A C 1
ATOM 710 O O . PHE A 1 86 ? -15.471 -10.820 2.204 1.00 87.12 86 PHE A O 1
ATOM 717 N N . TYR A 1 87 ? -14.376 -9.077 3.092 1.00 83.12 87 TYR A N 1
ATOM 718 C CA . TYR A 1 87 ? -13.064 -9.438 2.545 1.00 83.12 87 TYR A CA 1
ATOM 719 C C . TYR A 1 87 ? -12.159 -10.063 3.610 1.00 83.12 87 TYR A C 1
ATOM 721 O O . TYR A 1 87 ? -12.107 -9.559 4.730 1.00 83.12 87 TYR A O 1
ATOM 729 N N . PRO A 1 88 ? -11.368 -11.097 3.266 1.00 88.56 88 PRO A N 1
ATOM 730 C CA . PRO A 1 88 ? -10.332 -11.594 4.161 1.00 88.56 88 PRO A CA 1
ATOM 731 C C . PRO A 1 88 ? -9.338 -10.481 4.549 1.00 88.56 88 PRO A C 1
ATOM 733 O O . PRO A 1 88 ? -8.862 -9.761 3.666 1.00 88.56 88 PRO A O 1
ATOM 736 N N . PRO A 1 89 ? -8.947 -10.373 5.834 1.00 92.00 89 PRO A N 1
ATOM 737 C CA . PRO A 1 89 ? -8.166 -9.241 6.343 1.00 92.00 89 PRO A CA 1
ATOM 738 C C . PRO A 1 89 ? -6.717 -9.229 5.845 1.00 92.00 89 PRO A C 1
ATOM 740 O O . PRO A 1 89 ? -6.045 -8.203 5.909 1.00 92.00 89 PRO A O 1
ATOM 743 N N . PHE A 1 90 ? -6.209 -10.366 5.357 1.00 91.44 90 PHE A N 1
ATOM 744 C CA . PHE A 1 90 ? -4.788 -10.550 5.056 1.00 91.44 90 PHE A CA 1
ATOM 745 C C .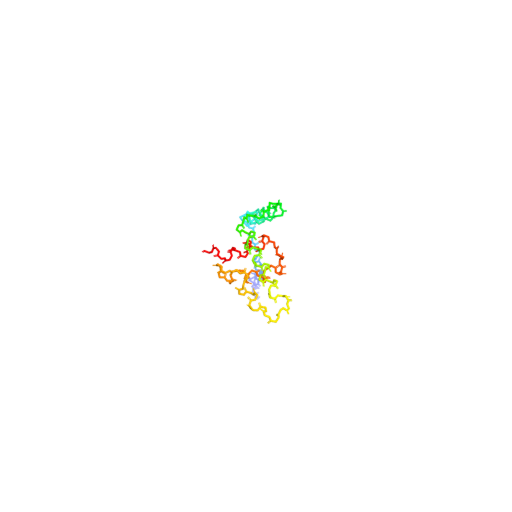 PHE A 1 90 ? -4.239 -9.516 4.072 1.00 91.44 90 PHE A C 1
ATOM 747 O O . PHE A 1 90 ? -3.167 -8.974 4.317 1.00 91.44 90 PHE A O 1
ATOM 754 N N . TYR A 1 91 ? -4.978 -9.221 2.999 1.00 90.75 91 TYR A N 1
ATOM 755 C CA . TYR A 1 91 ? -4.563 -8.231 2.004 1.00 90.75 91 TYR A CA 1
ATOM 756 C C . TYR A 1 91 ? -4.386 -6.839 2.626 1.00 90.75 91 TYR A C 1
ATOM 758 O O . TYR A 1 91 ? -3.411 -6.147 2.355 1.00 90.75 91 TYR A O 1
ATOM 766 N N . HIS A 1 92 ? -5.317 -6.414 3.481 1.00 93.06 92 HIS A N 1
ATOM 767 C CA . HIS A 1 92 ? -5.239 -5.094 4.102 1.00 93.06 92 HIS A CA 1
ATOM 768 C C . HIS A 1 92 ? -4.174 -5.039 5.190 1.00 93.06 92 HIS A C 1
ATOM 770 O O . HIS A 1 92 ? -3.462 -4.042 5.271 1.00 93.06 92 HIS A O 1
ATOM 776 N N . LEU A 1 93 ? -4.037 -6.104 5.984 1.00 93.81 93 LEU A N 1
ATOM 777 C CA . LEU A 1 93 ? -3.034 -6.212 7.044 1.00 93.81 93 LEU A CA 1
ATOM 778 C C . LEU A 1 93 ? -1.606 -6.226 6.488 1.00 93.81 93 LEU A C 1
ATOM 780 O O . LEU A 1 93 ? -0.722 -5.580 7.047 1.00 93.81 93 LEU A O 1
ATOM 784 N N . SER A 1 94 ? -1.366 -6.923 5.378 1.00 92.75 94 SER A N 1
ATOM 785 C CA . SER A 1 94 ? -0.043 -6.987 4.746 1.00 92.75 94 SER A CA 1
ATOM 786 C C . SER A 1 94 ? 0.388 -5.669 4.09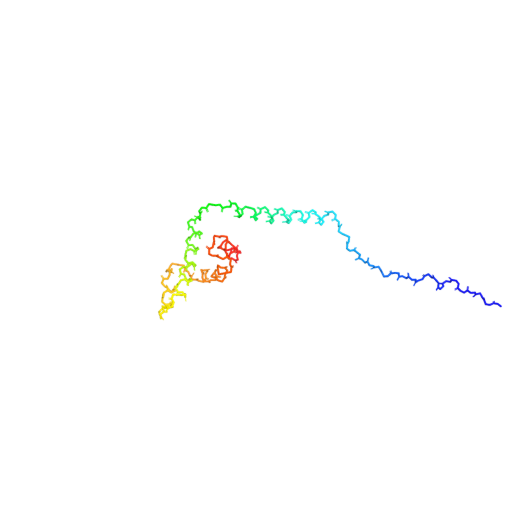6 1.00 92.75 94 SER A C 1
ATOM 788 O O . SER A 1 94 ? 1.586 -5.443 3.924 1.00 92.75 94 SER A O 1
ATOM 790 N N . LEU A 1 95 ? -0.558 -4.786 3.760 1.00 92.88 95 LEU A N 1
ATOM 791 C CA . LEU A 1 95 ? -0.271 -3.443 3.253 1.00 92.88 95 LEU A CA 1
ATOM 792 C C . LEU A 1 95 ? 0.200 -2.486 4.353 1.00 92.88 95 LEU A C 1
ATOM 794 O O . LEU A 1 95 ? 0.867 -1.503 4.049 1.00 92.88 95 LEU A O 1
ATOM 798 N N . ILE A 1 96 ? -0.108 -2.757 5.623 1.00 95.12 96 ILE A N 1
ATOM 799 C CA . ILE A 1 96 ? 0.192 -1.842 6.734 1.00 95.12 96 ILE A CA 1
ATOM 800 C C . ILE A 1 96 ? 1.690 -1.553 6.871 1.00 95.12 96 ILE A C 1
ATOM 802 O O . ILE A 1 96 ? 2.036 -0.375 6.925 1.00 95.12 96 ILE A O 1
ATOM 806 N N . PRO A 1 97 ? 2.606 -2.544 6.864 1.00 94.38 97 PRO A N 1
ATOM 807 C CA . PRO A 1 97 ? 4.040 -2.264 6.901 1.00 94.38 97 PRO A CA 1
ATOM 808 C C . PRO A 1 97 ? 4.493 -1.337 5.770 1.00 94.38 97 PRO A C 1
ATOM 810 O O . PRO A 1 97 ? 5.282 -0.424 5.998 1.00 94.38 97 PRO A O 1
ATOM 813 N N . LEU A 1 98 ? 3.961 -1.535 4.562 1.00 92.62 98 LEU A N 1
ATOM 814 C CA . LEU A 1 98 ? 4.280 -0.695 3.413 1.00 92.62 98 LEU A CA 1
ATOM 815 C C . LEU A 1 98 ? 3.748 0.735 3.618 1.00 92.62 98 LEU A C 1
ATOM 817 O O . LEU A 1 98 ? 4.496 1.696 3.445 1.00 92.62 98 LEU A O 1
ATOM 821 N N . SER A 1 99 ? 2.501 0.875 4.075 1.00 94.44 99 SER A N 1
ATOM 822 C CA . SER A 1 99 ? 1.862 2.161 4.390 1.00 94.44 99 SER A CA 1
ATOM 823 C C . SER A 1 99 ? 2.531 2.914 5.540 1.00 94.44 99 SER A C 1
ATOM 825 O O . SER A 1 99 ? 2.549 4.139 5.534 1.00 94.44 99 SER A O 1
ATOM 827 N N . LEU A 1 100 ? 3.124 2.224 6.515 1.00 95.12 100 LEU A N 1
ATOM 828 C CA . LEU A 1 100 ? 3.883 2.870 7.590 1.00 95.12 100 LEU A CA 1
ATOM 829 C C . LEU A 1 100 ? 5.233 3.418 7.108 1.00 95.12 100 LEU A C 1
ATOM 831 O O . LEU A 1 100 ? 5.702 4.422 7.637 1.00 95.12 100 LEU A O 1
ATOM 835 N N . ILE A 1 101 ? 5.852 2.783 6.107 1.00 94.69 101 ILE A N 1
ATOM 836 C CA . ILE A 1 101 ? 7.148 3.205 5.551 1.00 94.69 101 ILE A CA 1
ATOM 837 C C . ILE A 1 101 ? 6.972 4.318 4.511 1.00 94.69 101 ILE A C 1
ATOM 839 O O . ILE A 1 101 ? 7.726 5.290 4.516 1.00 94.69 101 ILE A O 1
ATOM 843 N N . PHE A 1 102 ? 5.991 4.178 3.617 1.00 91.31 102 PHE A N 1
ATOM 844 C CA . PHE A 1 102 ? 5.801 5.061 2.458 1.00 91.31 102 PHE A CA 1
ATOM 845 C C . PHE A 1 102 ? 4.606 6.015 2.593 1.00 91.31 102 PHE A C 1
ATOM 847 O O . PHE A 1 102 ? 4.414 6.892 1.753 1.00 91.31 102 PHE A O 1
ATOM 854 N N . GLY A 1 103 ? 3.823 5.880 3.663 1.00 91.38 103 GLY A N 1
ATOM 855 C CA . GLY A 1 103 ? 2.605 6.645 3.908 1.00 91.38 103 GLY A CA 1
ATOM 856 C C . GLY A 1 103 ? 1.345 5.937 3.405 1.00 91.38 103 GLY A C 1
ATOM 857 O O . GLY A 1 103 ? 1.377 5.138 2.465 1.00 91.38 103 GLY A O 1
ATOM 858 N N . PHE A 1 104 ? 0.209 6.271 4.025 1.00 91.06 104 PHE A N 1
ATOM 859 C CA . PHE A 1 104 ? -1.127 5.846 3.597 1.00 91.06 104 PHE A CA 1
ATOM 860 C C . PHE A 1 104 ? -1.558 6.636 2.355 1.00 91.06 104 PHE A C 1
ATOM 862 O O . PHE A 1 104 ? -2.371 7.556 2.425 1.00 91.06 104 PHE A O 1
ATOM 869 N N . THR A 1 105 ? -0.975 6.287 1.213 1.00 88.38 105 THR A N 1
ATOM 870 C CA . THR A 1 105 ? -1.243 6.910 -0.086 1.00 88.38 105 THR A CA 1
ATOM 871 C C . THR A 1 105 ? -1.727 5.872 -1.093 1.00 88.38 105 THR A C 1
ATOM 873 O O . THR A 1 105 ? -1.568 4.662 -0.906 1.00 88.38 105 THR A O 1
ATOM 876 N N . LEU A 1 106 ? -2.324 6.345 -2.188 1.00 86.19 106 LEU A N 1
ATOM 877 C CA . LEU A 1 106 ? -2.748 5.464 -3.275 1.00 86.19 106 LEU A CA 1
ATOM 878 C C . LEU A 1 106 ? -1.576 4.755 -3.932 1.00 86.19 106 LEU A C 1
ATOM 880 O O . LEU A 1 106 ? -1.683 3.567 -4.217 1.00 86.19 106 LEU A O 1
ATOM 884 N N . ASP A 1 107 ? -0.461 5.455 -4.120 1.00 85.62 107 ASP A N 1
ATOM 885 C CA . ASP A 1 107 ? 0.738 4.892 -4.734 1.00 85.62 107 ASP A CA 1
ATOM 886 C C . ASP A 1 107 ? 1.258 3.707 -3.926 1.00 85.62 107 ASP A C 1
ATOM 888 O O . ASP A 1 107 ? 1.544 2.648 -4.484 1.00 85.62 107 ASP A O 1
ATOM 892 N N . THR A 1 108 ? 1.277 3.838 -2.596 1.00 86.75 108 THR A N 1
ATOM 893 C CA . THR A 1 108 ? 1.615 2.738 -1.691 1.00 86.75 108 THR A CA 1
ATOM 894 C C . THR A 1 108 ? 0.654 1.559 -1.861 1.00 86.75 108 THR A C 1
ATOM 896 O O . THR A 1 108 ? 1.092 0.413 -1.973 1.00 86.75 108 THR A O 1
ATOM 899 N N . GLY A 1 109 ? -0.652 1.830 -1.953 1.00 86.75 109 GLY A N 1
ATOM 900 C CA . GLY A 1 109 ? -1.664 0.808 -2.224 1.00 86.75 109 GLY A CA 1
ATOM 901 C C . GLY A 1 109 ? -1.460 0.092 -3.567 1.00 86.75 109 GLY A C 1
ATOM 902 O O . GLY A 1 109 ? -1.552 -1.131 -3.627 1.00 86.75 109 GLY A O 1
ATOM 903 N N . VAL A 1 110 ? -1.132 0.824 -4.636 1.00 83.50 110 VAL A N 1
ATOM 904 C CA . VAL A 1 110 ? -0.872 0.275 -5.980 1.00 83.50 110 VAL A CA 1
ATOM 905 C C . VAL A 1 110 ? 0.405 -0.566 -6.007 1.00 83.50 110 VAL A C 1
ATOM 907 O O . VAL A 1 110 ? 0.407 -1.665 -6.569 1.00 83.50 110 VAL A O 1
ATOM 910 N N . ILE A 1 111 ? 1.479 -0.093 -5.370 1.00 82.62 111 ILE A N 1
ATOM 911 C CA . ILE A 1 111 ? 2.729 -0.852 -5.225 1.00 82.62 111 ILE A CA 1
ATOM 912 C C . ILE A 1 111 ? 2.454 -2.159 -4.481 1.00 82.62 111 ILE A C 1
ATOM 914 O O . ILE A 1 111 ? 2.860 -3.224 -4.939 1.00 82.62 111 ILE A O 1
ATOM 918 N N . GLY A 1 112 ? 1.718 -2.097 -3.371 1.00 83.50 112 GLY A N 1
ATOM 919 C CA . GLY A 1 112 ? 1.348 -3.282 -2.609 1.00 83.50 112 GLY A CA 1
ATOM 920 C C . GLY A 1 112 ? 0.487 -4.261 -3.411 1.00 83.50 112 GLY A C 1
ATOM 921 O O . GLY A 1 112 ? 0.770 -5.456 -3.432 1.00 83.50 112 GLY A O 1
ATOM 922 N N . ASN A 1 113 ? -0.502 -3.759 -4.153 1.00 82.56 113 ASN A N 1
ATOM 923 C CA . ASN A 1 113 ? -1.350 -4.575 -5.024 1.00 82.56 113 ASN A CA 1
ATOM 924 C C . ASN A 1 113 ? -0.560 -5.266 -6.152 1.00 82.56 113 ASN A C 1
ATOM 926 O O . ASN A 1 113 ? -0.887 -6.381 -6.554 1.00 82.56 113 ASN A O 1
ATOM 930 N N . SER A 1 114 ? 0.528 -4.652 -6.623 1.00 81.31 114 SER A N 1
ATOM 931 C CA . SER A 1 114 ? 1.389 -5.237 -7.660 1.00 81.31 114 SER A CA 1
ATOM 932 C C . SER A 1 114 ? 2.028 -6.567 -7.230 1.00 81.31 114 SER A C 1
ATOM 934 O O . SER A 1 114 ? 2.370 -7.375 -8.086 1.00 81.31 114 SER A O 1
ATOM 936 N N . PHE A 1 115 ? 2.147 -6.838 -5.923 1.00 82.31 115 PHE A N 1
ATOM 937 C CA . PHE A 1 115 ? 2.598 -8.139 -5.408 1.00 82.31 115 PHE A CA 1
ATOM 938 C C . PHE A 1 115 ? 1.512 -9.226 -5.441 1.00 82.31 115 PHE A C 1
ATOM 940 O O . PHE A 1 115 ? 1.839 -10.409 -5.366 1.00 82.31 115 PHE A O 1
ATOM 947 N N . TYR A 1 116 ? 0.237 -8.840 -5.534 1.00 81.50 116 TYR A N 1
ATOM 948 C CA . TYR A 1 116 ? -0.913 -9.749 -5.512 1.00 81.50 116 TYR A CA 1
ATOM 949 C C . TYR A 1 116 ? -1.463 -10.071 -6.905 1.00 81.50 116 TYR A C 1
ATOM 951 O O . TYR A 1 116 ? -2.070 -11.125 -7.079 1.00 81.50 116 TYR A O 1
ATOM 959 N N . MET A 1 117 ? -1.247 -9.201 -7.895 1.00 69.12 117 MET A N 1
ATOM 960 C CA . MET A 1 117 ? -1.710 -9.386 -9.278 1.00 69.12 117 MET A CA 1
ATOM 961 C C . MET A 1 117 ? -0.769 -10.251 -10.144 1.00 69.12 117 MET A C 1
ATOM 963 O O . MET A 1 117 ? -0.503 -9.906 -11.295 1.00 69.12 117 MET A O 1
ATOM 967 N N . VAL A 1 118 ? -0.255 -11.361 -9.601 1.00 51.94 118 VAL A N 1
ATOM 968 C CA . VAL A 1 118 ? 0.547 -12.339 -10.369 1.00 51.94 118 VAL A CA 1
ATOM 969 C C . VAL A 1 118 ? -0.336 -13.165 -11.300 1.00 51.94 118 VAL A C 1
ATOM 971 O O . VAL A 1 118 ? -1.381 -13.664 -10.825 1.00 51.94 118 VAL A O 1
#

pLDDT: mean 83.98, std 14.84, range [45.41, 96.94]

Sequence (118 aa):
MPKSDQNKLSSNELPNLTVPRIGSHHFFLLAIILWIFGGNLIWILLDIRPPSYDQGLHLFRTFNYWEAMSSGSEDWWQDILNVEPFYPPFYHLSLIPLSLIFGFTLDTGVIGNSFYMV

Radius of gyration: 29.66 Å; chains: 1; bounding box: 100×32×53 Å

Foldseek 3Di:
DDDPDPVPPPPPPDPPPPDPPDDPVNVVVVVVVCCVVVVVVVVVVPDPDDDDPVLVVLLVLLVQLVCLVVVPDPVSVVSNCPSDVPDDCVLSPVLNVQCVVPNSDSVSSVVSVVVVPD

Secondary structure (DSSP, 8-state):
-PPP-GGGS--------------HHHHHHHHHHHHHHHHHHHHHHH--PPPPHHHHHHHHHHHHHHHHHHS--TTHHHHHHHS-SSS-THHHHHHHHHHHHH-S-HHHHHHHHHTT--